Protein AF-A0A840TXI7-F1 (afdb_monomer)

InterPro domains:
  IPR009589 Uncharacterized protein YyaB-like, PH domain [PF06713] (7-82)

Mean predicted aligned error: 8.5 Å

Structure (mmCIF, N/CA/C/O backbone):
data_AF-A0A840TXI7-F1
#
_entry.id   AF-A0A840TXI7-F1
#
loop_
_atom_site.group_PDB
_atom_site.id
_atom_site.type_symbol
_atom_site.label_atom_id
_atom_site.label_alt_id
_atom_site.label_comp_id
_atom_site.label_asym_id
_atom_site.label_entity_id
_atom_site.label_seq_id
_atom_site.pdbx_PDB_ins_code
_atom_site.Cartn_x
_atom_site.Cartn_y
_atom_site.Cartn_z
_atom_site.occupancy
_atom_site.B_iso_or_equiv
_atom_site.auth_seq_id
_atom_site.auth_comp_id
_atom_site.auth_asym_id
_atom_site.auth_atom_id
_atom_site.pdbx_PDB_model_num
ATOM 1 N N . MET A 1 1 ? 24.945 5.878 -3.917 1.00 30.03 1 MET A N 1
ATOM 2 C CA . MET A 1 1 ? 24.354 5.132 -5.048 1.00 30.03 1 MET A CA 1
ATOM 3 C C . MET A 1 1 ? 23.506 4.029 -4.437 1.00 30.03 1 MET A C 1
ATOM 5 O O . MET A 1 1 ? 24.066 3.031 -4.015 1.00 30.03 1 MET A O 1
ATOM 9 N N . TRP A 1 2 ? 22.203 4.244 -4.263 1.00 37.19 2 TRP A N 1
ATOM 10 C CA . TRP A 1 2 ? 21.343 3.277 -3.574 1.00 37.19 2 TRP A CA 1
ATOM 11 C C . TRP A 1 2 ? 20.581 2.469 -4.615 1.00 37.19 2 TRP A C 1
ATOM 13 O O . TRP A 1 2 ? 19.521 2.875 -5.084 1.00 37.19 2 TRP A O 1
ATOM 23 N N . ILE A 1 3 ? 21.192 1.363 -5.030 1.00 39.25 3 ILE A N 1
ATOM 24 C CA . ILE A 1 3 ? 20.514 0.309 -5.777 1.00 39.25 3 ILE A CA 1
ATOM 25 C C . ILE A 1 3 ? 20.050 -0.677 -4.716 1.00 39.25 3 ILE A C 1
ATOM 27 O O . ILE A 1 3 ? 20.780 -1.595 -4.353 1.00 39.25 3 ILE A O 1
ATOM 31 N N . TYR A 1 4 ? 18.855 -0.450 -4.193 1.00 42.28 4 TYR A N 1
ATOM 32 C CA . TYR A 1 4 ? 18.120 -1.538 -3.585 1.00 42.28 4 TYR A CA 1
ATOM 33 C C . TYR A 1 4 ? 17.249 -2.142 -4.679 1.00 42.28 4 TYR A C 1
ATOM 35 O O . TYR A 1 4 ? 16.602 -1.430 -5.448 1.00 42.28 4 TYR A O 1
ATOM 43 N N . PHE A 1 5 ? 17.235 -3.467 -4.765 1.00 47.31 5 PHE A N 1
ATOM 44 C CA . PHE A 1 5 ? 16.236 -4.222 -5.523 1.00 47.31 5 PHE A CA 1
ATOM 45 C C . PHE A 1 5 ? 14.865 -4.152 -4.809 1.00 47.31 5 PHE A C 1
ATOM 47 O O . PHE A 1 5 ? 14.157 -5.149 -4.703 1.00 47.31 5 PHE A O 1
ATOM 54 N N . ASP A 1 6 ? 14.517 -2.966 -4.309 1.00 49.06 6 ASP A N 1
ATOM 55 C CA . ASP A 1 6 ? 13.375 -2.666 -3.462 1.00 49.06 6 ASP A CA 1
ATOM 56 C C . ASP A 1 6 ? 12.268 -2.044 -4.295 1.00 49.06 6 ASP A C 1
ATOM 58 O O . ASP A 1 6 ? 12.486 -1.283 -5.241 1.00 49.06 6 ASP A O 1
ATOM 62 N N . THR A 1 7 ? 11.040 -2.385 -3.943 1.00 58.59 7 THR A N 1
ATOM 63 C CA . THR A 1 7 ? 9.871 -1.760 -4.546 1.00 58.59 7 THR A CA 1
ATOM 64 C C . THR A 1 7 ? 9.867 -0.297 -4.114 1.00 58.59 7 THR A C 1
ATOM 66 O O . THR A 1 7 ? 9.672 -0.008 -2.940 1.00 58.59 7 THR A O 1
ATOM 69 N N . TYR A 1 8 ? 10.09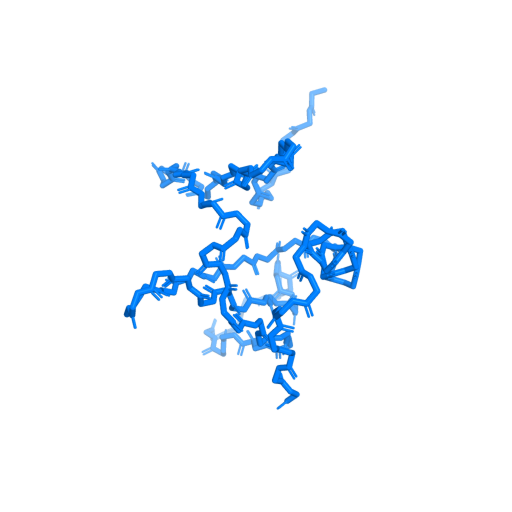3 0.636 -5.037 1.00 68.19 8 TYR A N 1
ATOM 70 C CA . TYR A 1 8 ? 10.075 2.057 -4.703 1.00 68.19 8 TYR A CA 1
ATOM 71 C C . TYR A 1 8 ? 8.625 2.480 -4.514 1.00 68.19 8 TYR A C 1
ATOM 73 O O . TYR A 1 8 ? 7.840 2.432 -5.463 1.00 68.19 8 TYR A O 1
ATOM 81 N N . TYR A 1 9 ? 8.269 2.898 -3.307 1.00 73.00 9 TYR A N 1
ATOM 82 C CA . TYR A 1 9 ? 6.999 3.549 -3.039 1.00 73.00 9 TYR A CA 1
ATOM 83 C C . TYR A 1 9 ? 7.249 4.981 -2.581 1.00 73.00 9 TYR A C 1
ATOM 85 O O . TYR A 1 9 ? 8.249 5.282 -1.934 1.00 73.00 9 TYR A O 1
ATOM 93 N N . GLN A 1 10 ? 6.350 5.876 -2.960 1.00 79.69 10 GLN A N 1
ATOM 94 C CA . GLN A 1 10 ? 6.373 7.261 -2.533 1.00 79.69 10 GLN A CA 1
ATOM 95 C C . GLN A 1 10 ? 4.959 7.635 -2.107 1.00 79.69 10 GLN A C 1
ATOM 97 O O . GLN A 1 10 ? 4.029 7.605 -2.914 1.00 79.69 10 GLN A O 1
ATOM 102 N N . LEU A 1 11 ? 4.809 7.953 -0.824 1.00 78.50 11 LEU A N 1
ATOM 103 C CA . LEU A 1 11 ? 3.577 8.489 -0.264 1.00 78.50 11 LEU A CA 1
ATOM 104 C C . LEU A 1 11 ? 3.504 9.980 -0.602 1.00 78.50 11 LEU A C 1
ATOM 106 O O . LEU A 1 11 ? 4.361 10.769 -0.209 1.00 78.50 11 LEU A O 1
ATOM 110 N N . GLY A 1 12 ? 2.510 10.345 -1.402 1.00 79.69 12 GLY A N 1
ATOM 111 C CA . GLY A 1 12 ? 2.048 11.716 -1.554 1.00 79.69 12 GLY A CA 1
ATOM 112 C C . GLY A 1 12 ? 0.938 12.038 -0.546 1.00 79.69 12 GLY A C 1
ATOM 113 O O . GLY A 1 12 ? 0.573 11.187 0.262 1.00 79.69 12 GLY A O 1
ATOM 114 N N . PRO A 1 13 ? 0.359 13.250 -0.612 1.00 79.62 13 PRO A N 1
ATOM 115 C CA . PRO A 1 13 ? -0.709 13.673 0.298 1.00 79.62 13 PRO A CA 1
ATOM 116 C C . PRO A 1 13 ? -1.972 12.804 0.190 1.00 79.62 13 PRO A C 1
ATOM 118 O O . PRO A 1 13 ? -2.621 12.525 1.189 1.00 79.62 13 PRO A O 1
ATOM 121 N N . GLU A 1 14 ? -2.308 12.371 -1.029 1.00 85.88 14 GLU A N 1
ATOM 122 C CA . GLU A 1 14 ? -3.516 11.582 -1.326 1.00 85.88 14 GLU A CA 1
ATOM 123 C C . GLU A 1 14 ? -3.232 10.357 -2.210 1.00 85.88 14 GLU A C 1
ATOM 125 O O . GLU A 1 14 ? -4.091 9.489 -2.379 1.00 85.88 14 GLU A O 1
ATOM 130 N N . ASP A 1 15 ? -2.028 10.274 -2.780 1.00 87.56 15 ASP A N 1
ATOM 131 C CA . ASP A 1 15 ? -1.634 9.271 -3.766 1.00 87.56 15 ASP A CA 1
ATOM 132 C C . ASP A 1 15 ? -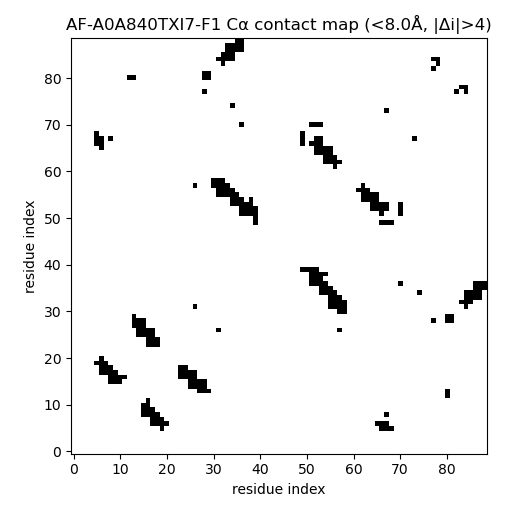0.438 8.458 -3.261 1.00 87.56 15 ASP A C 1
ATOM 134 O O . ASP A 1 15 ? 0.586 9.010 -2.865 1.00 87.56 15 ASP A O 1
ATOM 138 N N . LEU A 1 16 ? -0.529 7.137 -3.359 1.00 86.31 16 LEU A N 1
ATOM 139 C CA . LEU A 1 16 ? 0.578 6.204 -3.216 1.00 86.31 16 LEU A CA 1
ATOM 140 C C . LEU A 1 16 ? 1.146 5.8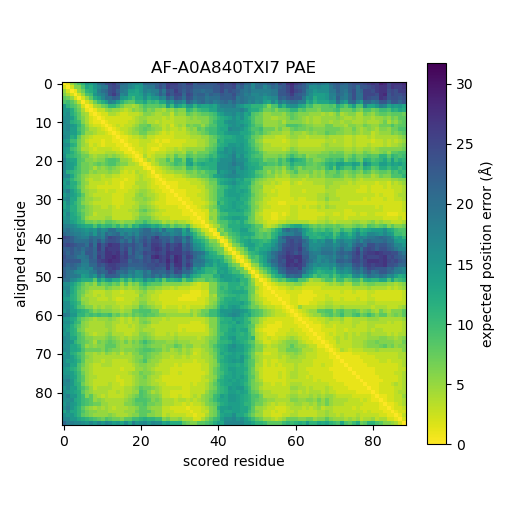99 -4.605 1.00 86.31 16 LEU A C 1
ATOM 142 O O . LEU A 1 16 ? 0.533 5.195 -5.413 1.00 86.31 16 LEU A O 1
ATOM 146 N N . PHE A 1 17 ? 2.339 6.405 -4.889 1.00 85.56 17 PHE A N 1
ATOM 147 C CA . PHE A 1 17 ? 3.084 6.051 -6.092 1.00 85.56 17 PHE A CA 1
ATOM 148 C C . PHE A 1 17 ? 3.888 4.786 -5.828 1.00 85.56 17 PHE A C 1
ATOM 150 O O . PHE A 1 17 ? 4.562 4.686 -4.808 1.00 85.56 17 PHE A O 1
ATOM 157 N N . TYR A 1 18 ? 3.853 3.833 -6.754 1.00 80.81 18 TYR A N 1
ATOM 158 C CA . TYR A 1 18 ? 4.629 2.604 -6.652 1.00 80.81 18 TYR A CA 1
ATOM 159 C C . TYR A 1 18 ? 5.403 2.341 -7.943 1.00 80.81 18 TYR A C 1
ATOM 161 O O . TYR A 1 18 ? 4.941 2.623 -9.053 1.00 80.81 18 TYR A O 1
ATOM 169 N N . LYS A 1 19 ? 6.590 1.756 -7.801 1.00 74.81 19 LYS A N 1
ATOM 170 C CA . LYS A 1 19 ? 7.435 1.302 -8.899 1.00 74.81 19 LYS A CA 1
ATOM 171 C C . LYS A 1 19 ? 8.126 -0.002 -8.507 1.00 74.81 19 LYS A C 1
ATOM 173 O O . LYS A 1 19 ? 9.017 -0.022 -7.663 1.00 74.81 19 LYS A O 1
ATOM 178 N N . SER A 1 20 ? 7.729 -1.088 -9.162 1.00 67.00 20 SER A N 1
ATOM 179 C CA . SER A 1 20 ? 8.334 -2.412 -9.025 1.00 67.00 20 SER A CA 1
ATOM 180 C C . SER A 1 20 ? 8.849 -2.872 -10.388 1.00 67.00 20 SER A C 1
ATOM 182 O O . SER A 1 20 ? 8.073 -3.184 -11.295 1.00 67.00 20 SER A O 1
ATOM 184 N N . GLY A 1 21 ? 10.170 -2.860 -10.576 1.00 66.88 21 GLY A N 1
ATOM 185 C CA . GLY A 1 21 ? 10.784 -3.171 -11.871 1.00 66.88 21 GLY A CA 1
ATOM 186 C C . GLY A 1 21 ? 10.280 -2.253 -12.996 1.00 66.88 21 GLY A C 1
ATOM 187 O O . GLY A 1 21 ? 10.413 -1.031 -12.918 1.00 66.88 21 GLY A O 1
ATOM 188 N N . PHE A 1 22 ? 9.697 -2.843 -14.047 1.00 62.78 22 PHE A N 1
ATOM 189 C CA . PHE A 1 22 ? 9.099 -2.117 -15.180 1.00 62.78 22 PHE A CA 1
ATOM 190 C C . PHE A 1 22 ? 7.684 -1.585 -14.899 1.00 62.78 22 PHE A C 1
ATOM 192 O O . PHE A 1 22 ? 7.187 -0.741 -15.646 1.00 62.78 22 PHE A O 1
ATOM 199 N N . LEU A 1 23 ? 7.029 -2.062 -13.838 1.00 65.75 23 LEU A N 1
ATOM 200 C CA . LEU A 1 23 ? 5.677 -1.655 -13.473 1.00 65.75 23 LEU A CA 1
ATOM 201 C C . LEU A 1 23 ? 5.750 -0.408 -12.596 1.00 65.75 23 LEU A C 1
ATOM 203 O O . LEU A 1 23 ? 6.348 -0.424 -11.523 1.00 65.75 23 LEU A O 1
ATOM 207 N N . LYS A 1 24 ? 5.127 0.673 -13.056 1.00 79.44 24 LYS A N 1
ATOM 208 C CA . LYS A 1 24 ? 4.960 1.922 -12.312 1.00 79.44 24 LYS A CA 1
ATOM 209 C C . LYS A 1 24 ? 3.488 2.305 -12.314 1.00 79.44 24 LYS A C 1
ATOM 211 O O . LYS A 1 24 ? 2.824 2.151 -13.338 1.00 79.44 24 LYS A O 1
ATOM 216 N N . GLY A 1 25 ? 2.994 2.817 -11.200 1.00 83.12 25 GLY A N 1
ATOM 217 C CA . GLY A 1 25 ? 1.611 3.249 -11.080 1.00 83.12 25 GLY A CA 1
ATOM 218 C C . GLY A 1 25 ? 1.399 4.185 -9.903 1.00 83.12 25 GLY A C 1
ATOM 219 O O . GLY A 1 25 ? 2.320 4.492 -9.146 1.00 83.12 25 GLY A O 1
ATOM 220 N N . ARG A 1 26 ? 0.165 4.665 -9.790 1.00 88.31 26 ARG A N 1
ATOM 221 C CA . ARG A 1 26 ? -0.315 5.483 -8.679 1.00 88.31 26 ARG A CA 1
ATOM 222 C C . ARG A 1 26 ? -1.650 4.930 -8.211 1.00 88.31 26 ARG A C 1
ATOM 224 O O . ARG A 1 26 ? -2.449 4.496 -9.041 1.00 88.31 26 ARG A O 1
ATOM 231 N N . ILE A 1 27 ? -1.866 4.944 -6.909 1.00 88.94 27 ILE A N 1
ATOM 232 C CA . ILE A 1 27 ? -3.079 4.467 -6.255 1.00 88.94 27 ILE A CA 1
ATOM 233 C C . ILE A 1 27 ? -3.537 5.591 -5.346 1.00 88.94 27 ILE A C 1
ATOM 235 O O . ILE A 1 27 ? -2.761 6.032 -4.506 1.00 88.94 27 ILE A O 1
ATOM 239 N N . LYS A 1 28 ? -4.781 6.047 -5.477 1.00 90.81 28 LYS A N 1
ATOM 240 C CA . LYS A 1 28 ? -5.328 6.973 -4.487 1.00 90.81 28 LYS A CA 1
ATOM 241 C C . LYS A 1 28 ? -5.488 6.236 -3.171 1.00 90.81 28 LYS A C 1
ATOM 243 O O . LYS A 1 28 ? -6.090 5.166 -3.130 1.00 90.81 28 LYS A O 1
ATOM 248 N N . ILE A 1 29 ? -4.994 6.821 -2.092 1.00 89.69 29 ILE A N 1
ATOM 249 C CA . ILE A 1 29 ? -5.041 6.216 -0.758 1.00 89.69 29 ILE A CA 1
ATOM 250 C C . ILE A 1 29 ? -6.498 6.049 -0.299 1.00 89.69 29 ILE A C 1
ATOM 252 O O . ILE A 1 29 ? -6.849 5.059 0.338 1.00 89.69 29 ILE A O 1
ATOM 256 N N . MET A 1 30 ? -7.374 6.953 -0.740 1.00 89.56 30 MET A N 1
ATOM 257 C CA . MET A 1 30 ? -8.826 6.881 -0.544 1.00 89.56 30 MET A CA 1
ATOM 258 C C . MET A 1 30 ? -9.491 5.693 -1.262 1.00 89.56 30 MET A C 1
ATOM 260 O O . MET A 1 30 ? -10.520 5.206 -0.803 1.00 89.56 30 MET A O 1
ATOM 264 N N . ASP A 1 31 ? -8.904 5.200 -2.358 1.00 92.25 31 ASP A N 1
ATOM 265 C CA . ASP A 1 31 ? -9.431 4.051 -3.109 1.00 92.25 31 ASP A CA 1
ATOM 266 C C . ASP A 1 31 ? -8.951 2.709 -2.528 1.00 92.25 31 ASP A C 1
ATOM 268 O O . ASP A 1 31 ? -9.415 1.646 -2.956 1.00 92.25 31 ASP A O 1
ATOM 272 N N . ILE A 1 32 ? -8.022 2.735 -1.564 1.00 92.00 32 ILE A N 1
ATOM 273 C CA . ILE A 1 32 ? -7.568 1.547 -0.840 1.00 92.00 32 ILE A CA 1
ATOM 274 C C . ILE A 1 32 ? -8.676 1.110 0.116 1.00 92.00 32 ILE A C 1
ATOM 276 O O . ILE A 1 32 ? -9.113 1.866 0.978 1.00 92.00 32 ILE A O 1
ATOM 280 N N . ARG A 1 33 ? -9.115 -0.142 -0.026 1.00 91.69 33 ARG A N 1
ATOM 281 C CA . ARG A 1 33 ? -10.189 -0.720 0.795 1.00 91.69 33 ARG A CA 1
ATOM 282 C C . ARG A 1 33 ? -9.672 -1.722 1.805 1.00 91.69 33 ARG A C 1
ATOM 284 O O . ARG A 1 33 ? -10.156 -1.765 2.930 1.00 91.69 33 ARG A O 1
ATOM 291 N N . GLU A 1 34 ? -8.720 -2.556 1.395 1.00 91.62 34 GLU A N 1
ATOM 292 C CA . GLU A 1 34 ? -8.199 -3.618 2.249 1.00 91.62 34 GLU A CA 1
ATOM 293 C C . GLU A 1 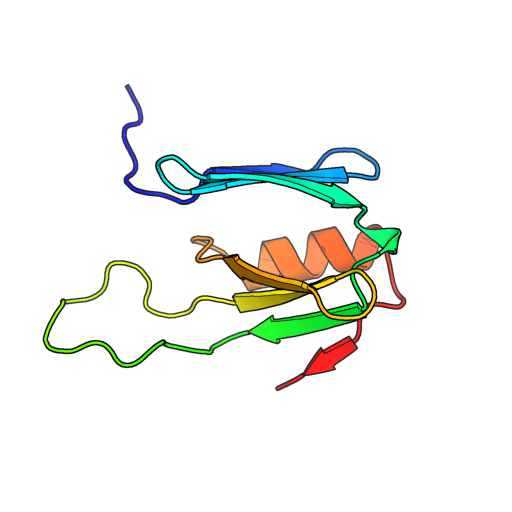34 ? -6.684 -3.741 2.112 1.00 91.62 34 GLU A C 1
ATOM 295 O O . GLU A 1 34 ? -6.152 -3.702 1.001 1.00 91.62 34 GLU A O 1
ATOM 300 N N . ILE A 1 35 ? -6.002 -3.965 3.234 1.00 90.12 35 ILE A N 1
ATOM 301 C CA . ILE A 1 35 ? -4.589 -4.345 3.259 1.00 90.12 35 ILE A CA 1
ATOM 302 C C . ILE A 1 35 ? -4.459 -5.705 3.942 1.00 90.12 35 ILE A C 1
ATOM 304 O O . ILE A 1 35 ? -4.977 -5.917 5.039 1.00 90.12 35 ILE A O 1
ATOM 308 N N . VAL A 1 36 ? -3.762 -6.630 3.284 1.00 88.12 36 VAL A N 1
ATOM 309 C CA . VAL A 1 36 ? -3.479 -7.981 3.786 1.00 88.12 36 VAL A CA 1
ATOM 310 C C . VAL A 1 36 ? -1.964 -8.109 4.010 1.00 88.12 36 VAL A C 1
ATOM 312 O O . VAL A 1 36 ? -1.243 -8.427 3.057 1.00 88.12 36 VAL A O 1
ATOM 315 N N . PRO A 1 37 ? -1.444 -7.821 5.218 1.00 82.56 37 PRO A N 1
ATOM 316 C CA . PRO A 1 37 ? -0.036 -8.031 5.551 1.00 82.56 37 PRO A CA 1
ATOM 317 C C . PRO A 1 37 ? 0.330 -9.519 5.644 1.00 82.56 37 PRO A C 1
ATOM 319 O O . PRO A 1 37 ? -0.515 -10.374 5.887 1.00 82.56 37 PRO A O 1
ATOM 322 N N . GLY A 1 38 ? 1.617 -9.835 5.486 1.00 68.81 38 GLY A N 1
ATOM 323 C CA . GLY A 1 38 ? 2.159 -11.155 5.826 1.00 68.81 38 GLY A CA 1
ATOM 324 C C . GLY A 1 38 ? 1.904 -12.252 4.792 1.00 68.81 38 GLY A C 1
ATOM 325 O O . GLY A 1 38 ? 2.144 -13.427 5.070 1.00 68.81 38 GLY A O 1
ATOM 326 N N . LYS A 1 39 ? 1.463 -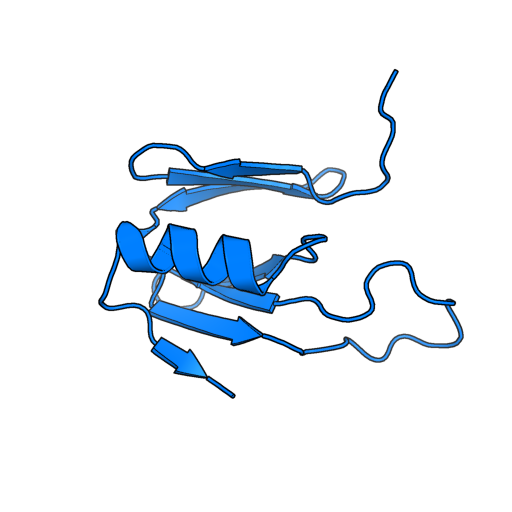11.903 3.578 1.00 59.34 39 LYS A N 1
ATOM 327 C CA . LYS A 1 39 ? 1.275 -12.894 2.515 1.00 59.34 39 LYS A CA 1
ATOM 328 C C . LYS A 1 39 ? 2.606 -13.171 1.818 1.00 59.34 39 LYS A C 1
ATOM 330 O O . LYS A 1 39 ? 2.934 -12.575 0.797 1.00 59.34 39 LYS A O 1
ATOM 335 N N . THR A 1 40 ? 3.389 -14.105 2.349 1.00 54.66 40 THR A N 1
ATOM 336 C CA . THR A 1 40 ? 4.558 -14.633 1.636 1.00 54.66 40 THR A CA 1
ATOM 337 C C . THR A 1 40 ? 4.059 -15.456 0.448 1.00 54.66 40 THR A C 1
ATOM 339 O O . THR A 1 40 ? 3.478 -16.530 0.619 1.00 54.66 40 THR A O 1
ATOM 342 N N . ARG A 1 41 ? 4.255 -14.975 -0.786 1.00 45.22 41 ARG A N 1
ATOM 343 C CA . ARG A 1 41 ? 4.004 -15.808 -1.969 1.00 45.22 41 ARG A CA 1
ATOM 344 C C . ARG A 1 41 ? 5.056 -16.924 -1.958 1.00 45.22 41 ARG A C 1
ATOM 346 O O . ARG A 1 41 ? 6.215 -16.671 -2.269 1.00 45.22 41 ARG A O 1
A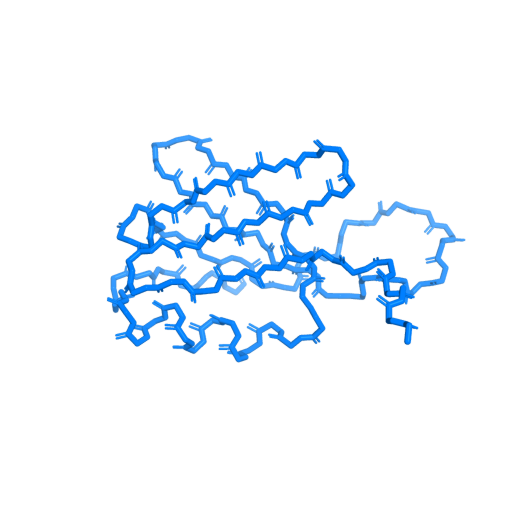TOM 353 N N . HIS A 1 42 ? 4.676 -18.137 -1.552 1.00 42.75 42 HIS A N 1
ATOM 354 C CA . HIS A 1 42 ? 5.543 -19.317 -1.607 1.00 42.75 42 HIS A CA 1
ATOM 355 C C . HIS A 1 42 ? 5.946 -19.587 -3.064 1.00 42.75 42 HIS A C 1
ATOM 357 O O . HIS A 1 42 ? 5.218 -20.229 -3.815 1.00 42.75 42 HIS A O 1
ATOM 363 N N . VAL A 1 43 ? 7.107 -19.079 -3.479 1.00 41.56 43 VAL A N 1
ATOM 364 C CA . VAL A 1 43 ? 7.704 -19.377 -4.785 1.00 41.56 43 VAL A CA 1
ATOM 365 C C . VAL A 1 43 ? 9.125 -19.887 -4.565 1.00 41.56 43 VAL A C 1
ATOM 367 O O . VAL A 1 43 ? 10.096 -19.160 -4.752 1.00 41.56 43 VAL A O 1
ATOM 370 N N . GLY A 1 44 ? 9.225 -21.159 -4.168 1.00 51.56 44 GLY A N 1
ATOM 371 C CA . GLY A 1 44 ? 10.460 -21.945 -4.215 1.00 51.56 44 GLY A CA 1
ATOM 372 C C . GLY A 1 44 ? 11.626 -21.435 -3.363 1.00 51.56 44 GLY A C 1
ATOM 373 O O . GLY A 1 44 ? 11.526 -20.458 -2.628 1.00 51.56 44 GLY A O 1
ATOM 374 N N . LEU A 1 45 ? 12.745 -22.155 -3.463 1.00 48.50 45 LEU A N 1
ATOM 375 C CA . LEU A 1 45 ? 13.998 -21.994 -2.718 1.00 48.50 45 LEU A CA 1
ATOM 376 C C . LEU A 1 45 ? 14.741 -20.683 -3.071 1.00 48.50 45 LEU A C 1
ATOM 378 O O . LEU A 1 45 ? 15.895 -20.707 -3.485 1.00 48.50 45 LEU A O 1
ATOM 382 N N . LYS A 1 46 ? 14.085 -19.524 -2.969 1.00 49.97 46 LYS A N 1
ATOM 383 C CA . LYS A 1 46 ? 14.743 -18.217 -3.045 1.00 49.97 46 LYS A CA 1
ATOM 384 C C . LYS A 1 46 ? 14.881 -17.679 -1.623 1.00 49.97 46 LYS A C 1
ATOM 386 O O . LYS A 1 46 ? 13.867 -17.350 -1.004 1.00 49.97 46 LYS A O 1
ATOM 391 N N . PRO A 1 47 ? 16.101 -17.607 -1.071 1.00 43.06 47 PRO A N 1
ATOM 392 C CA . PRO A 1 47 ? 16.302 -17.067 0.257 1.00 43.06 47 PRO A CA 1
ATOM 393 C C . PRO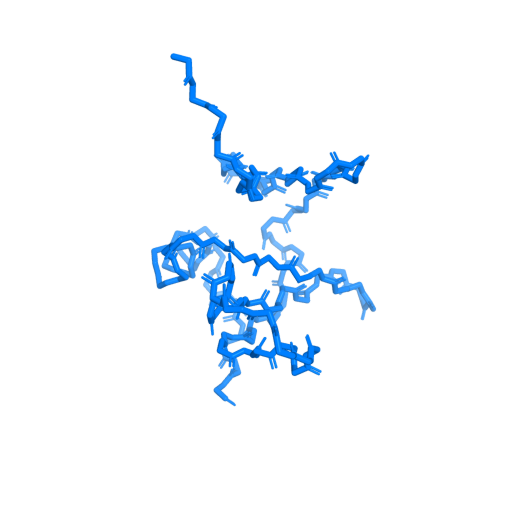 A 1 47 ? 15.959 -15.570 0.229 1.00 43.06 47 PRO A C 1
ATOM 395 O O . PRO A 1 47 ? 16.693 -14.750 -0.300 1.00 43.06 47 PRO A O 1
ATOM 398 N N . ALA A 1 48 ? 14.805 -15.235 0.803 1.00 46.97 48 ALA A N 1
ATOM 399 C CA . ALA A 1 48 ? 14.631 -14.050 1.636 1.00 46.97 48 ALA A CA 1
ATOM 400 C C . ALA A 1 48 ? 14.806 -12.642 1.031 1.00 46.97 48 ALA A C 1
ATOM 402 O O . ALA A 1 48 ? 15.317 -11.774 1.725 1.00 46.97 48 ALA A O 1
ATOM 403 N N . LEU A 1 49 ? 14.331 -12.363 -0.186 1.00 47.03 49 LEU A N 1
ATOM 404 C CA . LEU A 1 49 ? 14.305 -10.975 -0.699 1.00 47.03 49 LEU A CA 1
ATOM 405 C C . LEU A 1 49 ? 12.988 -10.216 -0.452 1.00 47.03 49 LEU A C 1
ATOM 407 O O . LEU A 1 49 ? 12.936 -9.014 -0.644 1.00 47.03 49 LEU A O 1
ATOM 411 N N . ALA A 1 50 ? 11.935 -10.886 0.019 1.00 52.97 50 ALA A N 1
ATOM 412 C CA . ALA A 1 50 ? 10.710 -10.235 0.492 1.00 52.97 50 ALA A CA 1
ATOM 413 C C . ALA A 1 50 ? 9.995 -11.182 1.461 1.00 52.97 50 ALA A C 1
ATOM 415 O O . ALA A 1 50 ? 9.074 -11.905 1.079 1.00 52.97 50 ALA A O 1
ATOM 416 N N . ARG A 1 51 ? 10.489 -11.290 2.701 1.00 54.75 51 ARG A N 1
ATOM 417 C CA . ARG A 1 51 ? 9.956 -12.286 3.648 1.00 54.75 51 ARG A CA 1
ATOM 418 C C . ARG A 1 51 ? 8.517 -12.000 4.079 1.00 54.75 51 ARG A C 1
ATOM 420 O O . ARG A 1 51 ? 7.837 -12.936 4.486 1.00 54.75 51 ARG A O 1
ATOM 427 N N . GLN A 1 52 ? 8.023 -10.775 3.940 1.00 64.31 52 GLN A N 1
ATOM 428 C CA . GLN A 1 52 ? 6.693 -10.380 4.394 1.00 64.31 52 GLN A CA 1
ATOM 429 C C . GLN A 1 52 ? 6.180 -9.263 3.481 1.00 64.31 52 GLN A C 1
ATOM 431 O O . GLN A 1 52 ? 6.343 -8.101 3.803 1.00 64.31 52 GLN A O 1
ATOM 436 N N . GLY A 1 53 ? 5.613 -9.574 2.316 1.00 75.25 53 GLY A N 1
ATOM 437 C CA . GLY A 1 53 ? 4.901 -8.550 1.547 1.00 75.25 53 GLY A CA 1
ATOM 438 C C . GLY A 1 53 ? 3.506 -8.278 2.106 1.00 75.25 53 GLY A C 1
ATOM 439 O O . GLY A 1 53 ? 2.988 -9.031 2.937 1.00 75.25 53 GLY A O 1
ATOM 440 N N . LEU A 1 54 ? 2.878 -7.226 1.602 1.00 81.62 54 LEU A N 1
ATOM 441 C CA . LEU A 1 54 ? 1.487 -6.885 1.843 1.00 81.62 54 LEU A CA 1
ATOM 442 C C . LEU A 1 54 ? 0.735 -6.752 0.516 1.00 81.62 54 LEU A C 1
ATOM 444 O O . LEU A 1 54 ? 1.269 -6.277 -0.488 1.00 81.62 54 LEU A O 1
ATOM 448 N N . ILE A 1 55 ? -0.512 -7.219 0.496 1.00 86.69 55 ILE A N 1
ATOM 449 C CA . ILE A 1 55 ? -1.414 -7.012 -0.638 1.00 86.69 55 ILE A CA 1
ATOM 450 C C . ILE A 1 55 ? -2.281 -5.803 -0.332 1.00 86.69 55 ILE A C 1
ATOM 452 O O . ILE A 1 55 ? -3.034 -5.822 0.641 1.00 86.69 55 ILE A O 1
ATOM 456 N N . VAL A 1 56 ? -2.200 -4.784 -1.179 1.00 88.31 56 VAL A N 1
ATOM 457 C CA . VAL A 1 56 ? -3.091 -3.624 -1.144 1.00 88.31 56 VAL A CA 1
ATOM 458 C C . VAL A 1 56 ? -4.189 -3.846 -2.170 1.00 88.31 56 VAL A C 1
ATOM 460 O O . VAL A 1 56 ? -3.912 -3.934 -3.366 1.00 88.31 56 VAL A O 1
ATOM 463 N N . LYS A 1 57 ? -5.437 -3.932 -1.715 1.00 91.00 57 LYS A N 1
ATOM 464 C CA . LYS A 1 57 ? -6.613 -3.961 -2.586 1.00 91.00 57 LYS A CA 1
ATOM 465 C C . LYS A 1 57 ? -7.183 -2.561 -2.721 1.00 91.00 57 LYS A C 1
ATOM 467 O O . LYS A 1 57 ? -7.545 -1.933 -1.723 1.00 91.00 57 LYS A O 1
ATOM 472 N N . TYR A 1 58 ? -7.313 -2.107 -3.956 1.00 90.06 58 TYR A N 1
ATOM 473 C CA . TYR A 1 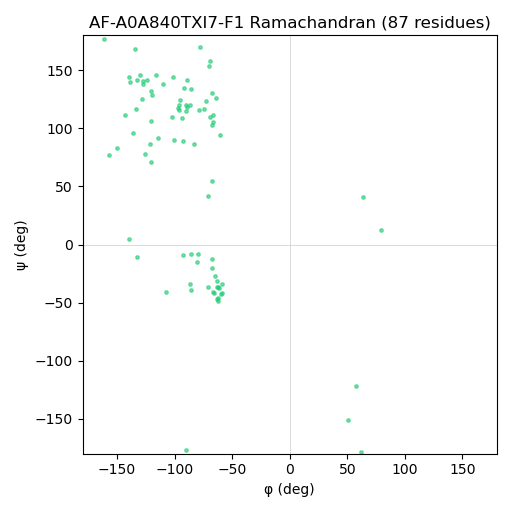58 ? -7.781 -0.771 -4.301 1.00 90.06 58 TYR A CA 1
ATOM 474 C C . TYR A 1 58 ? -8.811 -0.832 -5.436 1.00 90.06 58 TYR A C 1
ATOM 476 O O . TYR A 1 58 ? -9.044 -1.892 -6.025 1.00 90.06 58 TYR A O 1
ATOM 484 N N . ASN A 1 59 ? -9.503 0.279 -5.703 1.00 87.69 59 ASN A N 1
ATOM 485 C CA . ASN A 1 59 ? -10.620 0.331 -6.662 1.00 87.69 59 ASN A CA 1
ATOM 486 C C . ASN A 1 59 ? -11.657 -0.769 -6.395 1.00 87.69 59 ASN A C 1
ATOM 488 O O . ASN A 1 59 ? -11.823 -1.160 -5.254 1.00 87.69 59 ASN A O 1
ATOM 492 N N . ARG A 1 60 ? -12.390 -1.284 -7.398 1.00 85.06 60 ARG A N 1
ATOM 493 C CA . ARG A 1 60 ? -13.404 -2.344 -7.201 1.00 85.06 60 ARG A CA 1
ATOM 494 C C . ARG A 1 60 ? -12.825 -3.765 -7.248 1.00 85.06 60 ARG A C 1
ATOM 496 O O . ARG A 1 60 ? -13.302 -4.618 -6.495 1.00 85.06 60 ARG A O 1
ATOM 503 N N . PHE A 1 61 ? -11.803 -4.013 -8.066 1.00 83.62 61 PHE A N 1
ATOM 504 C CA . PHE A 1 61 ? -11.250 -5.356 -8.304 1.00 83.62 61 PHE A CA 1
ATOM 505 C C . PHE A 1 61 ? -9.719 -5.397 -8.388 1.00 83.62 61 PHE A C 1
ATOM 507 O O . PHE A 1 61 ? -9.169 -6.460 -8.661 1.00 83.62 61 PHE A O 1
ATOM 514 N N . ASP A 1 62 ? -9.041 -4.273 -8.154 1.00 87.25 62 ASP A N 1
ATOM 515 C CA . ASP A 1 62 ? -7.597 -4.196 -8.336 1.00 87.25 62 ASP A CA 1
ATOM 516 C C . ASP A 1 62 ? -6.864 -4.578 -7.047 1.00 87.25 62 ASP A C 1
ATOM 518 O O . ASP A 1 62 ? -7.268 -4.233 -5.931 1.00 87.25 62 ASP A O 1
ATOM 522 N N . GLU A 1 63 ? -5.757 -5.296 -7.200 1.00 87.81 63 GLU A N 1
ATOM 5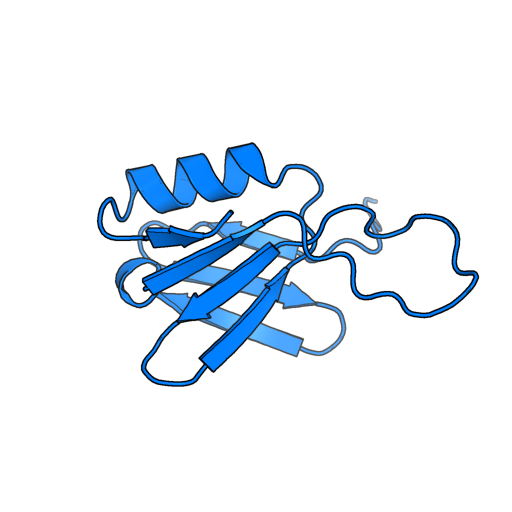23 C CA . GLU A 1 63 ? -4.854 -5.612 -6.105 1.00 87.81 63 GLU A CA 1
ATOM 524 C C . GLU A 1 63 ? -3.401 -5.499 -6.554 1.00 87.81 63 GLU A C 1
ATOM 526 O O . GLU A 1 63 ? -3.047 -5.832 -7.687 1.00 87.81 63 GLU A O 1
ATOM 531 N N . ILE A 1 64 ? -2.550 -5.028 -5.647 1.00 83.69 64 ILE A N 1
ATOM 532 C CA . ILE A 1 64 ? -1.110 -4.962 -5.851 1.00 83.69 64 ILE A CA 1
ATOM 533 C C . ILE A 1 64 ? -0.384 -5.630 -4.696 1.00 83.69 64 ILE A C 1
ATOM 535 O O . ILE A 1 64 ? -0.726 -5.456 -3.528 1.00 83.69 64 ILE A O 1
ATOM 539 N N . TYR A 1 65 ? 0.653 -6.385 -5.037 1.00 81.88 65 TYR A N 1
ATOM 540 C CA . TYR A 1 65 ? 1.611 -6.888 -4.071 1.00 81.88 65 TYR A CA 1
ATOM 541 C C . TYR A 1 65 ? 2.738 -5.870 -3.902 1.00 81.88 65 TYR A C 1
ATOM 543 O O . TYR A 1 65 ? 3.463 -5.578 -4.856 1.00 81.88 65 TYR A O 1
ATOM 551 N N . LEU A 1 66 ? 2.886 -5.353 -2.688 1.00 78.50 66 LEU A N 1
ATOM 552 C CA . LEU A 1 66 ? 4.013 -4.529 -2.277 1.00 78.50 66 LEU A CA 1
ATOM 553 C C . LEU A 1 66 ? 4.848 -5.333 -1.286 1.00 78.50 66 LEU A C 1
ATOM 555 O O . LEU A 1 66 ? 4.314 -6.009 -0.415 1.00 78.50 66 LEU A O 1
ATOM 559 N N . ALA A 1 67 ? 6.165 -5.260 -1.409 1.00 75.38 67 ALA A N 1
ATOM 560 C CA . ALA A 1 67 ? 7.075 -5.813 -0.415 1.00 75.38 67 ALA A CA 1
ATOM 561 C C . ALA A 1 67 ? 7.951 -4.687 0.134 1.00 75.38 67 ALA A C 1
ATOM 563 O O . ALA A 1 67 ? 9.115 -4.609 -0.253 1.00 75.38 67 ALA A O 1
ATOM 564 N N . PRO A 1 68 ? 7.382 -3.766 0.931 1.00 73.62 68 PRO A N 1
ATOM 565 C CA . PRO A 1 68 ? 8.185 -2.757 1.598 1.00 73.62 68 PRO A CA 1
ATOM 566 C C . PRO A 1 68 ? 9.033 -3.418 2.690 1.00 73.62 68 PRO A C 1
ATOM 568 O O . PRO A 1 68 ? 8.660 -4.450 3.251 1.00 73.62 68 PRO A O 1
ATOM 571 N N . GLU A 1 69 ? 10.160 -2.796 3.015 1.00 71.19 69 GLU A N 1
ATOM 572 C CA . GLU A 1 69 ? 11.014 -3.223 4.127 1.00 71.19 69 GLU A CA 1
ATOM 573 C C . GLU A 1 69 ? 10.267 -3.134 5.475 1.00 71.19 69 GLU A C 1
ATOM 575 O O . GLU A 1 69 ? 10.383 -4.030 6.309 1.00 71.19 69 GLU A O 1
ATOM 580 N N . HIS A 1 70 ? 9.414 -2.111 5.636 1.00 75.88 70 HIS A N 1
ATOM 581 C CA . HIS A 1 70 ? 8.644 -1.828 6.852 1.00 75.88 70 HIS A CA 1
ATOM 582 C C . HIS A 1 70 ? 7.126 -1.823 6.574 1.00 75.88 70 HIS A C 1
ATOM 584 O O . HIS A 1 70 ? 6.516 -0.786 6.314 1.00 75.88 70 HIS A O 1
ATOM 590 N N . ASN A 1 71 ? 6.483 -2.997 6.628 1.00 79.19 71 ASN A N 1
ATOM 591 C CA . ASN A 1 71 ? 5.031 -3.126 6.401 1.00 79.19 71 ASN A CA 1
ATOM 592 C C . ASN A 1 71 ? 4.182 -2.319 7.388 1.00 79.19 71 ASN A C 1
ATOM 594 O O . ASN A 1 71 ? 3.163 -1.753 7.003 1.00 79.19 71 ASN A O 1
ATOM 598 N N . GLU A 1 72 ? 4.553 -2.346 8.668 1.00 80.94 72 GLU A N 1
ATOM 599 C CA . GLU A 1 72 ? 3.762 -1.738 9.742 1.00 80.94 72 GLU A CA 1
ATOM 600 C C . GLU A 1 72 ? 3.733 -0.216 9.611 1.00 80.94 72 GLU A C 1
ATOM 602 O O . GLU A 1 72 ? 2.664 0.377 9.741 1.00 80.94 72 GLU A O 1
ATOM 607 N N . GLU A 1 73 ? 4.873 0.389 9.267 1.00 83.12 73 GLU A N 1
ATOM 608 C CA . GLU A 1 73 ? 4.990 1.825 8.994 1.00 83.12 73 GLU A CA 1
ATOM 609 C C . GLU A 1 73 ? 4.124 2.225 7.799 1.00 83.12 73 GLU A C 1
ATOM 611 O O . GLU A 1 73 ? 3.287 3.113 7.923 1.00 83.12 73 GLU A O 1
ATOM 616 N N . LEU A 1 74 ? 4.209 1.489 6.681 1.00 82.88 74 LEU A N 1
ATOM 617 C CA . LEU A 1 74 ? 3.366 1.763 5.515 1.00 82.88 74 LEU A CA 1
ATOM 618 C C . LEU A 1 74 ? 1.869 1.663 5.852 1.00 82.88 74 LEU A C 1
ATOM 620 O O . LEU A 1 74 ? 1.073 2.481 5.400 1.00 82.88 74 LEU A O 1
ATOM 624 N N . ILE A 1 75 ? 1.462 0.664 6.641 1.00 86.94 75 ILE A N 1
ATOM 625 C CA . ILE A 1 75 ? 0.064 0.511 7.066 1.00 86.94 75 ILE A CA 1
ATOM 626 C C . ILE A 1 75 ? -0.360 1.668 7.974 1.00 86.94 75 ILE A C 1
ATOM 628 O O . ILE A 1 75 ? -1.476 2.167 7.825 1.00 86.94 75 ILE A O 1
ATOM 632 N N . ALA A 1 76 ? 0.499 2.089 8.903 1.00 87.81 76 ALA A N 1
ATOM 633 C CA . ALA A 1 76 ? 0.227 3.207 9.797 1.00 87.81 76 ALA A CA 1
ATOM 634 C C . ALA A 1 76 ? 0.058 4.519 9.018 1.00 87.81 76 ALA A C 1
ATOM 636 O O . ALA A 1 76 ? -0.935 5.214 9.228 1.00 87.81 76 ALA A O 1
ATOM 637 N N . ASP A 1 77 ? 0.957 4.806 8.076 1.00 87.19 77 ASP A N 1
ATOM 638 C CA . ASP A 1 77 ? 0.910 6.003 7.232 1.00 87.19 77 ASP A CA 1
ATOM 639 C C . ASP A 1 77 ? -0.346 6.029 6.355 1.00 87.19 77 ASP A C 1
ATOM 641 O O . ASP A 1 77 ? -1.059 7.031 6.289 1.00 87.19 77 ASP A O 1
ATOM 645 N N . LEU A 1 78 ? -0.676 4.901 5.715 1.00 87.44 78 LEU A N 1
ATOM 646 C CA . LEU A 1 78 ? -1.889 4.791 4.902 1.00 87.44 78 LEU A CA 1
ATOM 647 C C . LEU A 1 78 ? -3.153 4.977 5.745 1.00 87.44 78 LEU A C 1
ATOM 649 O O . LEU A 1 78 ? -4.109 5.594 5.278 1.00 87.44 78 LEU A O 1
ATOM 653 N N . ARG A 1 79 ? -3.156 4.479 6.985 1.00 88.56 79 ARG A N 1
ATOM 654 C CA . ARG A 1 79 ? -4.286 4.619 7.904 1.00 88.56 79 ARG A CA 1
ATOM 655 C C . ARG A 1 79 ? -4.444 6.049 8.416 1.00 88.56 79 ARG A C 1
ATOM 657 O O . ARG A 1 79 ? -5.572 6.506 8.512 1.00 88.56 79 ARG A O 1
ATOM 664 N N . GLN A 1 80 ? -3.346 6.772 8.657 1.00 88.25 80 GLN A N 1
ATOM 665 C CA . GLN A 1 80 ? -3.408 8.198 9.009 1.00 88.25 80 GLN A CA 1
ATOM 666 C C . GLN A 1 80 ? -4.105 9.037 7.933 1.00 88.25 80 GLN A C 1
ATOM 668 O O . GLN A 1 80 ? -4.768 10.020 8.254 1.00 88.25 80 GLN A O 1
ATOM 673 N N . ILE A 1 81 ? -3.947 8.663 6.663 1.00 88.44 81 ILE A N 1
ATOM 674 C CA . ILE A 1 81 ? -4.559 9.372 5.534 1.00 88.44 81 ILE A CA 1
ATOM 675 C C . ILE A 1 81 ? -5.982 8.860 5.280 1.00 88.44 81 ILE A C 1
ATOM 677 O O . ILE A 1 81 ? -6.880 9.640 4.970 1.00 88.44 81 ILE A O 1
ATOM 681 N N . ASN A 1 82 ? -6.200 7.550 5.413 1.00 88.62 82 ASN A N 1
ATOM 682 C CA . ASN A 1 82 ? -7.493 6.914 5.212 1.00 88.62 82 ASN A CA 1
ATOM 683 C C . ASN A 1 82 ? -7.795 5.883 6.312 1.00 88.62 82 ASN A C 1
ATOM 685 O O . ASN A 1 82 ? -7.461 4.699 6.213 1.00 88.62 82 ASN A O 1
ATOM 689 N N . ASP A 1 83 ? -8.540 6.324 7.323 1.00 88.12 83 ASP A N 1
ATOM 690 C CA . ASP A 1 83 ? -8.975 5.483 8.442 1.00 88.12 83 ASP A CA 1
ATOM 691 C C . ASP A 1 83 ? -9.983 4.385 8.048 1.00 88.12 83 ASP A C 1
ATOM 693 O O . ASP A 1 83 ? -10.239 3.472 8.837 1.00 88.12 83 ASP A O 1
ATOM 697 N N . SER A 1 84 ? -10.559 4.433 6.837 1.00 89.69 84 SER A N 1
ATOM 698 C CA . SER A 1 84 ? -11.535 3.435 6.365 1.00 89.69 84 SER A CA 1
ATOM 699 C C . SER A 1 84 ? -10.904 2.131 5.863 1.00 89.69 84 SER A C 1
ATOM 701 O O . SER A 1 84 ? -11.618 1.157 5.610 1.00 89.69 84 SER A O 1
ATOM 703 N N . ILE A 1 85 ? -9.573 2.087 5.740 1.00 91.50 85 ILE A N 1
ATOM 704 C CA . ILE A 1 85 ? -8.843 0.909 5.267 1.00 91.50 85 ILE A CA 1
ATOM 705 C C . ILE A 1 85 ? -9.027 -0.262 6.241 1.00 91.50 85 ILE A C 1
ATOM 707 O O . ILE A 1 85 ? -8.713 -0.182 7.431 1.00 91.50 85 ILE A O 1
ATOM 711 N N . VAL A 1 86 ? -9.466 -1.405 5.715 1.00 91.25 86 VAL A N 1
ATOM 712 C CA . VAL A 1 86 ? -9.647 -2.635 6.490 1.00 91.25 86 VAL A CA 1
ATOM 713 C C . VAL A 1 86 ? -8.368 -3.471 6.471 1.00 91.25 86 VAL A C 1
ATOM 715 O O . VAL A 1 86 ? -7.927 -3.944 5.424 1.00 91.25 86 VAL A O 1
ATOM 718 N N . ILE A 1 87 ? -7.789 -3.725 7.643 1.00 89.00 87 ILE A N 1
ATOM 719 C CA . ILE A 1 87 ? -6.620 -4.605 7.778 1.00 89.00 87 ILE A CA 1
ATOM 720 C C . ILE A 1 87 ? -7.105 -6.042 8.005 1.00 89.00 87 ILE A C 1
ATOM 722 O O . ILE A 1 87 ? -7.722 -6.351 9.026 1.00 89.00 87 ILE A O 1
ATOM 726 N N . LYS A 1 88 ? -6.830 -6.930 7.049 1.00 84.12 88 LYS A N 1
ATOM 727 C CA . LYS A 1 88 ? -7.165 -8.360 7.113 1.00 84.12 88 LYS A CA 1
ATOM 728 C C . LYS A 1 88 ? -5.943 -9.133 7.618 1.00 84.12 88 LYS A C 1
ATOM 730 O O . LYS A 1 88 ? -4.920 -9.132 6.942 1.00 84.12 88 LYS A O 1
ATOM 735 N N . LYS A 1 89 ? -6.053 -9.760 8.792 1.00 64.12 89 LYS A N 1
ATOM 736 C CA . LYS A 1 89 ? -5.025 -10.663 9.339 1.00 64.12 89 LYS A CA 1
ATOM 737 C C . LYS A 1 89 ? -5.036 -12.024 8.650 1.00 64.12 89 LYS A C 1
ATOM 739 O O . LYS A 1 89 ? -6.132 -12.441 8.210 1.00 64.12 89 LYS A O 1
#

Solvent-accessible surface area (backbone atoms only — not comparable to full-atom values): 5409 Å² total; per-residue (Å²): 136,88,85,64,103,56,52,48,67,46,82,54,96,56,37,39,34,41,35,50,90,93,50,68,54,72,41,50,48,79,41,38,48,37,37,33,63,66,56,53,79,89,70,74,99,63,89,72,89,57,76,46,17,31,37,43,30,26,72,95,85,47,71,44,83,44,46,49,97,55,56,67,59,54,52,50,56,52,36,76,73,25,76,78,47,41,76,46,128

pLDDT: mean 74.69, std 16.75, range [30.03, 92.25]

Organism: NCBI:txid1655419

Radius of gyration: 12.97 Å; Cα contacts (8 Å, |Δi|>4): 142; chains: 1; bounding box: 38×36×25 Å

Nearest PDB structures (foldseek):
  7xti-assembly1_k  TM=6.329E-01  e=3.167E-02  Komagataella phaffii
  4khb-assembly4_H  TM=6.839E-01  e=6.764E-02  Thermochaetoides thermophila DSM 1495
  2gcl-assembly1_A  TM=6.347E-01  e=9.279E-02  Saccharomyces cerevisiae
  7xt7-assembly1_k  TM=6.437E-01  e=9.279E-02  Komagataella phaffii
  2gcl-assembly2_B  TM=6.172E-01  e=9.279E-02  Saccharomyces cerevisiae

Foldseek 3Di:
DDDDLFWDWDDDLQWIWTDHPPDTDIAGLQQFAEKEKADDPPDDDDPDPQRIWMWTDGHPGDIDIHRHPDPPVVVVVSCVNPVNYHYDD

Secondary structure (DSSP, 8-state):
-------EEEE-SSEEEEEETTEEEEEEGGGEEEEEET-----SS--SS-SS-EEEEETTTEEEEE--S-HHHHHHHHHHH-TT-EE--

Sequence (89 aa):
MWIYFDTYYQLGPEDLFYKSGFLKGRIKIMDIREIVPGKTRHVGLKPALARQGLIVKYNRFDEIYLAPEHNEELIADLRQINDSIVIKK